Protein AF-A0A1H1DLA4-F1 (afdb_monomer_lite)

pLDDT: mean 94.84, std 5.48, range [63.84, 98.56]

Structure (mmCIF, N/CA/C/O backbone):
data_AF-A0A1H1DLA4-F1
#
_entry.id   AF-A0A1H1DLA4-F1
#
loop_
_atom_site.group_PDB
_atom_site.id
_atom_site.type_symbol
_atom_site.label_atom_id
_atom_site.label_alt_id
_atom_site.label_comp_id
_atom_site.label_asym_id
_atom_site.label_entity_id
_atom_site.label_seq_id
_atom_site.pdbx_PDB_ins_code
_atom_site.Cartn_x
_atom_site.Cartn_y
_atom_site.Cartn_z
_atom_site.occupancy
_atom_site.B_iso_or_equiv
_atom_site.auth_seq_id
_atom_site.auth_comp_id
_atom_site.auth_asym_id
_atom_site.auth_atom_id
_atom_site.pdbx_PDB_model_num
ATOM 1 N N . MET A 1 1 ? 21.923 -2.607 -23.463 1.00 63.84 1 MET A N 1
ATOM 2 C CA . MET A 1 1 ? 22.852 -2.264 -22.359 1.00 63.84 1 MET A CA 1
ATOM 3 C C . MET A 1 1 ? 22.381 -1.084 -21.506 1.00 63.84 1 MET A C 1
ATOM 5 O O . MET A 1 1 ? 22.012 -1.335 -20.372 1.00 63.84 1 MET A O 1
ATOM 9 N N . ALA A 1 2 ? 22.341 0.177 -21.968 1.00 81.81 2 ALA A N 1
ATOM 10 C CA . ALA A 1 2 ? 21.871 1.285 -21.106 1.00 81.81 2 ALA A CA 1
ATOM 11 C C . ALA A 1 2 ? 20.354 1.243 -20.804 1.00 81.81 2 ALA A C 1
ATOM 13 O O . ALA A 1 2 ? 19.932 1.580 -19.701 1.00 81.81 2 ALA A O 1
ATOM 14 N N . ALA A 1 3 ? 19.544 0.808 -21.777 1.00 83.31 3 ALA A N 1
ATOM 15 C CA . ALA A 1 3 ? 18.098 0.646 -21.613 1.00 83.31 3 ALA A CA 1
ATOM 16 C C . ALA A 1 3 ? 17.755 -0.471 -20.612 1.00 83.31 3 ALA A C 1
ATOM 18 O O . ALA A 1 3 ? 16.970 -0.232 -19.701 1.00 83.31 3 ALA A O 1
ATOM 19 N N . ASP A 1 4 ? 18.412 -1.628 -20.718 1.00 88.31 4 ASP A N 1
ATOM 20 C CA . ASP A 1 4 ? 18.204 -2.778 -19.820 1.00 88.31 4 ASP A CA 1
ATOM 21 C C . ASP A 1 4 ? 18.551 -2.429 -18.365 1.00 88.31 4 ASP A C 1
ATOM 23 O O . ASP A 1 4 ? 17.807 -2.759 -17.449 1.00 88.31 4 ASP A O 1
ATOM 27 N N . LEU A 1 5 ? 19.630 -1.665 -18.140 1.00 92.31 5 LEU A N 1
ATOM 28 C CA . LEU A 1 5 ? 19.993 -1.174 -16.803 1.00 92.31 5 LEU A CA 1
ATOM 29 C C . LEU A 1 5 ? 18.936 -0.234 -16.217 1.00 92.31 5 LEU A C 1
ATOM 31 O O . LEU A 1 5 ? 18.616 -0.324 -15.034 1.00 92.31 5 LEU A O 1
ATOM 35 N N . ARG A 1 6 ? 18.382 0.666 -17.038 1.00 94.31 6 ARG A N 1
ATOM 36 C CA . ARG A 1 6 ? 17.297 1.556 -16.610 1.00 94.31 6 ARG A CA 1
ATOM 37 C C . ARG A 1 6 ? 16.029 0.768 -16.297 1.00 94.31 6 ARG A C 1
ATOM 39 O O . ARG A 1 6 ? 15.348 1.076 -15.328 1.00 94.31 6 ARG A O 1
ATOM 46 N N . MET A 1 7 ? 15.723 -0.229 -17.117 1.00 95.19 7 MET A N 1
ATOM 47 C CA . MET A 1 7 ? 14.546 -1.069 -16.958 1.00 95.19 7 MET A CA 1
ATOM 48 C C . MET A 1 7 ? 14.639 -1.922 -15.685 1.00 95.19 7 MET A C 1
ATOM 50 O O . MET A 1 7 ? 13.690 -1.969 -14.906 1.00 95.19 7 MET A O 1
ATOM 54 N N . LYS A 1 8 ? 15.825 -2.471 -15.400 1.00 95.00 8 LYS A N 1
ATOM 55 C CA . LYS A 1 8 ? 16.138 -3.115 -14.123 1.00 95.00 8 LYS A CA 1
ATOM 56 C C . LYS A 1 8 ? 15.973 -2.175 -12.927 1.00 95.00 8 LYS A C 1
ATOM 58 O O . LYS A 1 8 ? 15.368 -2.563 -11.938 1.00 95.00 8 LYS A O 1
ATOM 63 N N . ALA A 1 9 ? 16.487 -0.947 -13.013 1.00 96.38 9 ALA A N 1
ATOM 64 C CA . ALA A 1 9 ? 16.355 0.019 -11.922 1.00 96.38 9 ALA A CA 1
ATOM 65 C C . ALA A 1 9 ? 14.880 0.328 -11.614 1.00 96.38 9 ALA A C 1
ATOM 67 O O . ALA A 1 9 ? 14.487 0.325 -10.456 1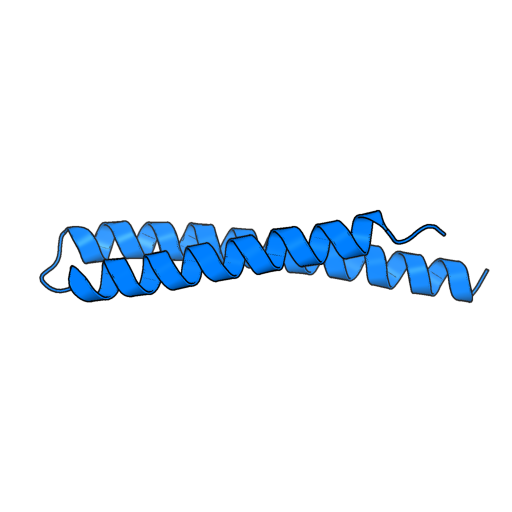.00 96.38 9 ALA A O 1
ATOM 68 N N . ILE A 1 10 ? 14.048 0.505 -12.647 1.00 96.50 10 ILE A N 1
ATOM 69 C CA . ILE A 1 10 ? 12.603 0.716 -12.475 1.00 96.50 10 ILE A CA 1
ATOM 70 C C . ILE A 1 10 ? 11.944 -0.505 -11.824 1.00 96.50 10 ILE A C 1
ATOM 72 O O . ILE A 1 10 ? 11.141 -0.340 -10.910 1.00 96.50 10 ILE A O 1
ATOM 76 N N . HIS A 1 11 ? 12.283 -1.721 -12.263 1.00 97.69 11 HIS A N 1
ATOM 77 C CA . HIS A 1 11 ? 11.810 -2.949 -11.618 1.00 97.69 11 HIS A CA 1
ATOM 78 C C . HIS A 1 11 ? 12.152 -2.962 -10.118 1.00 97.69 11 HIS A C 1
ATOM 80 O O . HIS A 1 11 ? 11.275 -3.188 -9.282 1.00 97.69 11 HIS A O 1
ATOM 86 N N . ASP A 1 12 ? 13.412 -2.688 -9.776 1.00 97.75 12 ASP A N 1
ATOM 87 C CA . ASP A 1 12 ? 13.895 -2.728 -8.394 1.00 97.75 12 ASP A CA 1
ATOM 88 C C . ASP A 1 12 ? 13.217 -1.641 -7.534 1.00 97.75 12 ASP A C 1
ATOM 90 O O . ASP A 1 12 ? 12.792 -1.922 -6.411 1.00 97.75 12 ASP A O 1
ATOM 94 N N . ASP A 1 13 ? 13.021 -0.437 -8.081 1.00 98.19 13 ASP A N 1
ATOM 95 C CA . ASP A 1 13 ? 12.321 0.671 -7.417 1.00 98.19 13 ASP A CA 1
ATOM 96 C C . ASP A 1 13 ? 10.844 0.343 -7.140 1.00 98.19 13 ASP A C 1
ATOM 98 O O . ASP A 1 13 ? 10.324 0.653 -6.062 1.00 98.19 13 ASP A O 1
ATOM 102 N N . LEU A 1 14 ? 10.153 -0.307 -8.085 1.00 98.25 14 LEU A N 1
ATOM 103 C CA . LEU A 1 14 ? 8.762 -0.740 -7.909 1.00 98.25 14 LEU A CA 1
ATOM 104 C C . LEU A 1 14 ? 8.642 -1.792 -6.800 1.00 98.25 14 LEU A C 1
ATOM 106 O O . LEU A 1 14 ? 7.768 -1.679 -5.938 1.00 98.25 14 LEU A O 1
ATOM 110 N N . GLN A 1 15 ? 9.544 -2.778 -6.779 1.00 98.31 15 GLN A N 1
ATOM 111 C CA . GLN A 1 15 ? 9.583 -3.808 -5.735 1.00 98.31 15 GLN A CA 1
ATOM 112 C C . GLN A 1 15 ? 9.896 -3.206 -4.357 1.00 98.31 15 GLN A C 1
ATOM 114 O O . GLN A 1 15 ? 9.245 -3.553 -3.367 1.00 98.31 15 GLN A O 1
ATOM 119 N N . ALA A 1 16 ? 10.849 -2.271 -4.287 1.00 98.44 16 ALA A N 1
ATOM 120 C CA . ALA A 1 16 ? 11.196 -1.572 -3.052 1.00 98.44 16 ALA A CA 1
ATOM 121 C C . ALA A 1 16 ? 10.020 -0.734 -2.530 1.00 98.44 16 ALA A C 1
ATOM 123 O O . ALA A 1 16 ? 9.642 -0.851 -1.364 1.00 98.44 16 ALA A O 1
ATOM 124 N N . THR A 1 17 ? 9.374 0.033 -3.411 1.00 98.38 17 THR A N 1
ATOM 125 C CA . THR A 1 17 ? 8.202 0.843 -3.055 1.00 98.38 17 THR A CA 1
ATOM 126 C C . THR A 1 17 ? 7.059 -0.040 -2.552 1.00 98.38 17 THR A C 1
ATOM 128 O O . THR A 1 17 ? 6.443 0.267 -1.532 1.00 98.38 17 THR A O 1
ATOM 131 N N . ALA A 1 18 ? 6.798 -1.177 -3.205 1.00 98.56 18 ALA A N 1
ATOM 132 C CA . ALA A 1 18 ? 5.800 -2.140 -2.748 1.00 98.56 18 ALA A CA 1
ATOM 133 C C . ALA A 1 18 ? 6.121 -2.672 -1.336 1.00 98.56 18 ALA A C 1
ATOM 135 O O . ALA A 1 18 ? 5.242 -2.717 -0.474 1.00 98.56 18 ALA A O 1
ATOM 136 N N . ALA A 1 19 ? 7.381 -3.016 -1.060 1.00 98.44 19 ALA A N 1
ATOM 137 C CA . ALA A 1 19 ? 7.804 -3.473 0.264 1.00 98.44 19 ALA A CA 1
ATOM 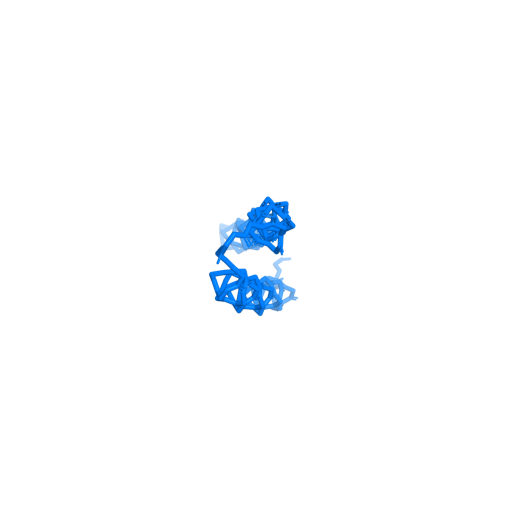138 C C . ALA A 1 19 ? 7.627 -2.395 1.355 1.00 98.44 19 ALA A C 1
ATOM 140 O O . ALA A 1 19 ? 7.216 -2.708 2.480 1.00 98.44 19 ALA A O 1
ATOM 141 N N . ASP A 1 20 ? 7.880 -1.127 1.025 1.00 98.50 20 ASP A N 1
ATOM 142 C CA . ASP A 1 20 ? 7.666 -0.001 1.936 1.00 98.50 20 ASP A CA 1
ATOM 143 C C . ASP A 1 20 ? 6.177 0.215 2.241 1.00 98.50 20 ASP A C 1
ATOM 145 O O . ASP A 1 20 ? 5.801 0.382 3.405 1.00 98.50 20 ASP A O 1
ATOM 149 N N . LEU A 1 21 ? 5.296 0.122 1.239 1.00 98.31 21 LEU A N 1
ATOM 150 C CA . LEU A 1 21 ? 3.846 0.219 1.454 1.00 98.31 21 LEU A CA 1
ATOM 151 C C . LEU A 1 21 ? 3.305 -0.938 2.310 1.00 98.31 21 LEU A C 1
ATOM 153 O O . LEU A 1 21 ? 2.423 -0.732 3.153 1.00 98.31 21 LEU A O 1
ATOM 157 N N . GLU A 1 22 ? 3.850 -2.148 2.167 1.00 98.12 22 GLU A N 1
ATOM 158 C CA . GLU A 1 22 ? 3.520 -3.263 3.060 1.00 98.12 22 GLU A CA 1
ATOM 159 C C . GLU A 1 22 ? 3.972 -3.004 4.497 1.00 98.12 22 GLU A C 1
ATOM 161 O O . GLU A 1 22 ? 3.264 -3.362 5.443 1.00 98.12 22 GLU A O 1
ATOM 166 N N . ARG A 1 23 ? 5.141 -2.381 4.683 1.00 97.75 23 ARG A N 1
ATOM 167 C CA . ARG A 1 23 ? 5.625 -1.994 6.011 1.00 97.75 23 ARG A CA 1
ATOM 168 C C . ARG A 1 23 ? 4.691 -0.977 6.655 1.00 97.75 23 ARG A C 1
ATOM 170 O O . ARG A 1 23 ? 4.234 -1.222 7.768 1.00 97.75 23 ARG A O 1
ATOM 177 N N . VAL A 1 24 ? 4.329 0.082 5.932 1.00 97.50 24 VAL A N 1
ATOM 178 C CA . VAL A 1 24 ? 3.356 1.080 6.405 1.00 97.50 24 VAL A CA 1
ATOM 179 C C . VAL A 1 24 ? 2.021 0.416 6.750 1.00 97.50 24 VAL A C 1
ATOM 181 O O . VAL A 1 24 ? 1.446 0.688 7.801 1.00 97.50 24 VAL A O 1
ATOM 184 N N . SER A 1 25 ? 1.548 -0.517 5.921 1.00 97.00 25 SER A N 1
ATOM 185 C CA . SER A 1 25 ? 0.309 -1.264 6.180 1.00 97.00 25 SER A CA 1
ATOM 186 C C . SER A 1 25 ? 0.367 -2.077 7.477 1.00 97.00 25 SER A C 1
ATOM 188 O O . SER A 1 25 ? -0.617 -2.131 8.219 1.00 97.00 25 SER A O 1
ATOM 190 N N . ARG A 1 26 ? 1.511 -2.707 7.778 1.00 96.19 26 ARG A N 1
ATOM 191 C CA . ARG A 1 26 ? 1.722 -3.436 9.041 1.00 96.19 26 ARG A CA 1
ATOM 192 C C . ARG A 1 26 ? 1.719 -2.494 10.242 1.00 96.19 26 ARG A C 1
ATOM 194 O O . ARG A 1 26 ? 1.051 -2.797 11.229 1.00 96.19 26 ARG A O 1
ATOM 201 N N . ASP A 1 27 ? 2.392 -1.353 10.133 1.00 96.25 27 ASP A N 1
ATOM 202 C CA . ASP A 1 27 ? 2.456 -0.355 11.204 1.00 96.25 27 ASP A CA 1
ATOM 203 C C . ASP A 1 27 ? 1.058 0.218 11.503 1.00 96.25 27 ASP A C 1
ATOM 205 O O . ASP A 1 27 ? 0.623 0.265 12.658 1.00 96.25 27 ASP A O 1
ATOM 209 N N . LEU A 1 28 ? 0.285 0.535 10.458 1.00 96.31 28 LEU A N 1
ATOM 210 C CA . LEU A 1 28 ? -1.108 0.974 10.584 1.00 96.31 28 LEU A CA 1
ATOM 211 C C . LEU A 1 28 ? -2.001 -0.087 11.231 1.00 96.31 28 LEU A C 1
ATOM 213 O O . LEU A 1 28 ? -2.912 0.253 11.985 1.00 96.31 28 LEU A O 1
ATOM 217 N N . ARG A 1 29 ? -1.740 -1.377 10.997 1.00 94.62 29 ARG A N 1
ATOM 218 C CA . ARG A 1 29 ? -2.507 -2.462 11.623 1.00 94.62 29 ARG A CA 1
ATOM 219 C C . ARG A 1 29 ? -2.306 -2.509 13.138 1.00 94.62 29 ARG A C 1
ATOM 221 O O . ARG A 1 29 ? -3.257 -2.794 13.862 1.00 94.62 29 ARG A O 1
ATOM 228 N N . GLY A 1 30 ? -1.108 -2.176 13.621 1.00 92.31 30 GLY A N 1
ATOM 229 C CA . GLY A 1 30 ? -0.860 -1.965 15.049 1.00 92.31 30 GLY A CA 1
ATOM 230 C C . GLY A 1 30 ? -1.695 -0.810 15.611 1.00 92.31 30 GLY A C 1
ATOM 231 O O . GLY A 1 30 ? -2.280 -0.927 16.687 1.00 92.31 30 GLY A O 1
ATOM 232 N N . HIS A 1 31 ? -1.831 0.275 14.846 1.00 93.44 31 HIS A N 1
ATOM 233 C CA . HIS A 1 31 ? -2.657 1.416 15.238 1.00 93.44 31 HIS A CA 1
ATOM 234 C C . HIS A 1 31 ? -4.160 1.093 15.249 1.00 93.44 31 HIS A C 1
ATOM 236 O O . HIS A 1 31 ? -4.866 1.501 16.166 1.00 93.44 31 HIS A O 1
ATOM 242 N N . VAL A 1 32 ? -4.648 0.291 14.297 1.00 96.25 32 VAL A N 1
ATOM 243 C CA . VAL A 1 32 ? -6.036 -0.207 14.289 1.00 96.25 32 VAL A CA 1
ATOM 244 C C . VAL A 1 32 ? -6.365 -0.942 15.584 1.00 96.25 32 VAL A C 1
ATOM 246 O O . VAL A 1 32 ? -7.412 -0.683 16.168 1.00 96.25 32 VAL A O 1
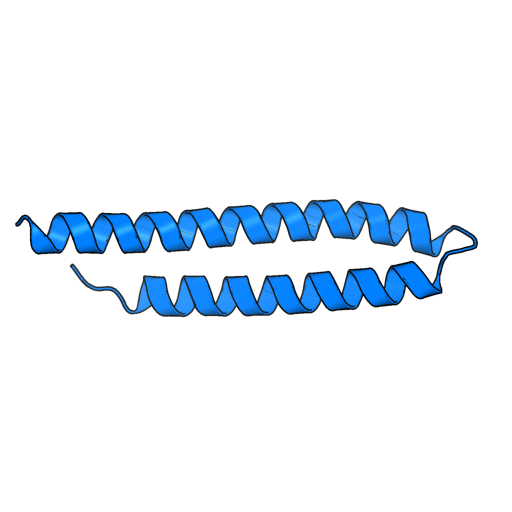ATOM 249 N N . LEU A 1 33 ? -5.477 -1.824 16.055 1.00 9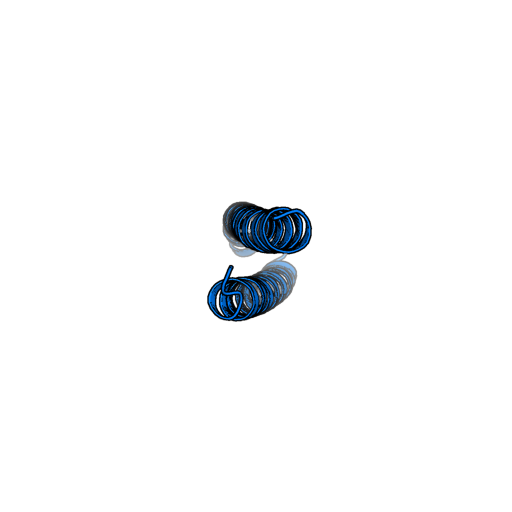3.12 33 LEU A N 1
ATOM 250 C CA . LEU A 1 33 ? -5.692 -2.562 17.305 1.00 93.12 33 LEU A CA 1
ATOM 251 C C . LEU A 1 33 ? -5.846 -1.613 18.498 1.00 93.12 33 LEU A C 1
ATOM 253 O O . LEU A 1 33 ? -6.731 -1.804 19.328 1.00 93.12 33 LEU A O 1
ATOM 257 N N . TYR A 1 34 ? -5.031 -0.558 18.556 1.00 93.81 34 TYR A N 1
ATOM 258 C CA . TYR A 1 34 ? -5.178 0.481 19.572 1.00 93.81 34 TYR A CA 1
ATOM 259 C C . TYR A 1 34 ? -6.536 1.197 19.465 1.00 93.81 34 TYR A C 1
ATOM 261 O O . TYR A 1 34 ? -7.257 1.304 20.457 1.00 93.81 34 TYR A O 1
ATOM 269 N N . LEU A 1 35 ? -6.919 1.635 18.260 1.00 94.50 35 LEU A N 1
ATOM 270 C CA . LEU A 1 35 ? -8.166 2.368 18.026 1.00 94.50 35 LEU A CA 1
ATOM 271 C C . LEU A 1 35 ? -9.411 1.526 18.348 1.00 94.50 35 LEU A C 1
ATOM 273 O O . LEU A 1 35 ? -10.346 2.039 18.962 1.00 94.50 35 LEU A O 1
ATOM 277 N N . GLN A 1 36 ? -9.399 0.229 18.025 1.00 92.75 36 GLN A N 1
ATOM 278 C CA . GLN A 1 36 ? -10.488 -0.713 18.324 1.00 92.75 36 GLN A CA 1
ATOM 279 C C . GLN A 1 36 ? -10.785 -0.848 19.825 1.00 92.75 36 GLN A C 1
ATOM 281 O O . GLN A 1 36 ? -11.934 -1.074 20.208 1.00 92.75 36 GLN A O 1
ATOM 286 N N . HIS A 1 37 ? -9.772 -0.681 20.675 1.00 93.44 37 HIS A N 1
ATOM 287 C CA . HIS A 1 37 ? -9.908 -0.732 22.132 1.00 93.44 37 HIS A CA 1
ATOM 288 C C . HIS A 1 37 ? -10.075 0.649 22.782 1.00 93.44 37 HIS A C 1
ATOM 290 O O . HIS A 1 37 ? -10.092 0.761 24.007 1.00 93.44 37 HIS A O 1
ATOM 296 N N . SER A 1 38 ? -10.221 1.698 21.974 1.00 93.19 38 SER A N 1
ATOM 297 C CA . SER A 1 38 ? -10.453 3.070 22.421 1.00 93.19 38 SER A CA 1
ATOM 298 C C . SER A 1 38 ? -11.880 3.531 22.091 1.00 93.19 38 SER A C 1
ATOM 300 O O . SER A 1 38 ? -12.679 2.786 21.528 1.00 93.19 38 SER A O 1
ATOM 302 N N . VAL A 1 39 ? -12.199 4.791 22.400 1.00 91.06 39 VAL A N 1
ATOM 303 C CA . VAL A 1 39 ? -13.445 5.444 21.952 1.00 91.06 39 VAL A CA 1
ATOM 304 C C . VAL A 1 39 ? -13.476 5.691 20.428 1.00 91.06 39 VAL A C 1
ATOM 306 O O . VAL A 1 39 ? -14.533 5.944 19.860 1.00 91.06 39 VAL A O 1
ATOM 309 N N . HIS A 1 40 ? -12.335 5.557 19.745 1.00 93.75 40 HIS A N 1
ATOM 310 C CA . HIS A 1 40 ? -12.130 5.858 18.324 1.00 93.75 40 HIS A CA 1
ATOM 311 C C . HIS A 1 40 ? -12.340 4.648 17.396 1.00 93.75 40 HIS A C 1
ATOM 313 O O . HIS A 1 40 ? -11.619 4.453 16.418 1.00 93.75 40 HIS A O 1
ATOM 319 N N . GLN A 1 41 ? -13.335 3.803 17.675 1.00 91.06 41 GLN A N 1
ATOM 320 C CA . GLN A 1 41 ? -13.589 2.599 16.867 1.00 91.06 41 GLN A CA 1
ATOM 321 C C . GLN A 1 41 ? -13.945 2.916 15.406 1.00 91.06 41 GLN A C 1
ATOM 323 O O . GLN A 1 41 ? -13.603 2.143 14.513 1.00 91.06 41 GLN A O 1
ATOM 328 N N . ALA A 1 42 ? -14.599 4.053 15.150 1.00 93.00 42 ALA A N 1
ATOM 329 C CA . ALA A 1 42 ? -14.898 4.510 13.792 1.00 93.00 42 ALA A CA 1
ATOM 330 C C . ALA A 1 42 ? -13.613 4.786 12.990 1.00 93.00 42 ALA A C 1
ATOM 332 O O . ALA A 1 42 ? -13.486 4.336 11.851 1.00 93.00 42 ALA A O 1
ATOM 333 N N . ASP A 1 43 ? -12.624 5.422 13.621 1.00 94.06 43 ASP A N 1
ATOM 334 C CA . ASP A 1 43 ? -11.327 5.723 13.006 1.00 94.06 43 ASP A CA 1
ATOM 335 C C . ASP A 1 43 ? -10.576 4.424 12.665 1.00 94.06 43 ASP A C 1
ATOM 337 O O . ASP A 1 43 ? -9.887 4.336 11.648 1.00 94.06 43 ASP A O 1
ATOM 341 N N . ALA A 1 44 ? -10.769 3.360 13.455 1.00 95.44 44 ALA A N 1
ATOM 342 C CA . ALA A 1 44 ? -10.217 2.043 13.149 1.00 95.44 44 ALA A CA 1
ATOM 343 C C . ALA A 1 44 ? -10.739 1.481 11.812 1.00 95.44 44 ALA A C 1
ATOM 345 O O . ALA A 1 44 ? -9.977 0.860 11.069 1.00 95.44 44 ALA A O 1
ATOM 346 N N . VAL A 1 45 ? -12.019 1.707 11.486 1.00 95.12 45 VAL A N 1
ATOM 347 C CA . VAL A 1 45 ? -12.619 1.283 10.207 1.00 95.12 45 VAL A CA 1
ATOM 348 C C . VAL A 1 45 ? -12.027 2.075 9.046 1.00 95.12 45 VAL A C 1
ATOM 350 O O . VAL A 1 45 ? -11.695 1.496 8.011 1.00 95.12 45 VAL A O 1
ATOM 353 N N . GLU A 1 46 ? -11.831 3.381 9.223 1.00 96.25 46 GLU A N 1
ATOM 354 C CA . GLU A 1 46 ? -11.193 4.216 8.207 1.00 96.25 46 GLU A CA 1
ATOM 355 C C . GLU A 1 46 ? -9.754 3.756 7.928 1.00 96.25 46 GLU A C 1
ATOM 357 O O . GLU A 1 46 ? -9.368 3.560 6.773 1.00 96.25 46 GLU A O 1
ATOM 362 N N . VAL A 1 47 ? -8.964 3.514 8.979 1.00 96.69 47 VAL A N 1
ATOM 363 C CA . VAL A 1 47 ? -7.581 3.039 8.838 1.00 96.69 47 VAL A CA 1
ATOM 364 C C . VAL A 1 47 ? -7.536 1.655 8.183 1.00 96.69 47 VAL A C 1
ATOM 366 O O . VAL A 1 47 ? -6.676 1.417 7.335 1.00 96.69 47 VAL A O 1
ATOM 369 N N . LEU A 1 48 ? -8.482 0.760 8.487 1.00 97.12 48 LEU A N 1
ATOM 370 C CA . LEU A 1 48 ? -8.621 -0.517 7.776 1.00 97.12 48 LEU A CA 1
ATOM 371 C C . LEU A 1 48 ? -8.880 -0.319 6.274 1.00 97.12 48 LEU A C 1
ATOM 373 O O . LEU A 1 48 ? -8.287 -1.028 5.460 1.00 97.12 48 LEU A O 1
ATOM 377 N N . GLY A 1 49 ? -9.703 0.664 5.900 1.00 97.25 49 GLY A N 1
ATOM 378 C CA . GLY A 1 49 ? -9.913 1.046 4.502 1.00 97.25 49 GLY A CA 1
ATOM 379 C C . GLY A 1 49 ? -8.626 1.523 3.823 1.00 97.25 49 GLY A C 1
ATOM 380 O O . GLY A 1 49 ? -8.312 1.096 2.712 1.00 97.25 49 GLY A O 1
ATOM 381 N N . ARG A 1 50 ? -7.822 2.338 4.517 1.00 97.00 50 ARG A N 1
ATOM 382 C CA . ARG A 1 50 ? -6.510 2.785 4.017 1.00 97.00 50 ARG A CA 1
ATOM 383 C C . ARG A 1 50 ? -5.540 1.615 3.829 1.00 97.00 50 ARG A C 1
ATOM 385 O O . ARG A 1 50 ? -4.874 1.550 2.802 1.00 97.00 50 ARG A O 1
ATOM 392 N N . ILE A 1 51 ? -5.498 0.664 4.766 1.00 98.00 51 ILE A N 1
ATOM 393 C CA . ILE A 1 51 ? -4.688 -0.563 4.643 1.00 98.00 51 ILE A CA 1
ATOM 394 C C . ILE A 1 51 ? -5.112 -1.382 3.416 1.00 98.00 51 ILE A C 1
ATOM 396 O O . ILE A 1 51 ? -4.255 -1.886 2.693 1.00 98.00 51 ILE A O 1
ATOM 400 N N . ALA A 1 52 ? -6.417 -1.507 3.159 1.00 97.94 52 ALA A N 1
ATOM 401 C CA . ALA A 1 52 ? -6.907 -2.205 1.974 1.00 97.94 52 ALA A CA 1
ATOM 402 C C . ALA A 1 52 ? -6.448 -1.515 0.678 1.00 97.94 52 ALA A C 1
ATOM 404 O O . ALA A 1 52 ? -5.956 -2.191 -0.222 1.00 97.94 52 ALA A O 1
ATOM 405 N N . GLY A 1 53 ? -6.525 -0.181 0.617 1.00 97.75 53 GLY A N 1
ATOM 406 C CA . GLY A 1 53 ? -6.025 0.595 -0.521 1.00 97.75 53 GLY A CA 1
ATOM 407 C C . GLY A 1 53 ? -4.519 0.429 -0.746 1.00 97.75 53 GLY A C 1
ATOM 408 O O . GLY A 1 53 ? -4.091 0.195 -1.872 1.00 97.75 53 GLY A O 1
ATOM 409 N N . LEU A 1 54 ? -3.720 0.463 0.327 1.00 97.88 54 LEU A N 1
ATOM 410 C CA . LEU A 1 54 ? -2.277 0.214 0.242 1.00 97.88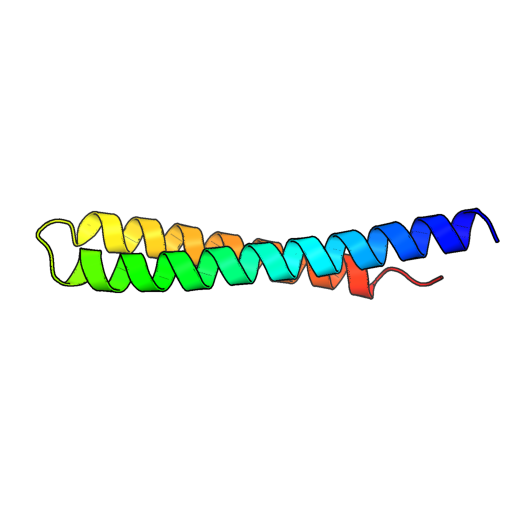 54 LEU A CA 1
ATOM 411 C C . LEU A 1 54 ? -1.969 -1.181 -0.303 1.00 97.88 54 LEU A C 1
ATOM 413 O O . LEU A 1 54 ? -1.069 -1.325 -1.126 1.00 97.88 54 LEU A O 1
ATOM 417 N N . LYS A 1 55 ? -2.729 -2.198 0.114 1.00 97.88 55 LYS A N 1
ATOM 418 C CA . LYS A 1 55 ? -2.573 -3.554 -0.414 1.00 97.88 55 LYS A CA 1
ATOM 419 C C . LYS A 1 55 ? -2.839 -3.608 -1.922 1.00 97.88 55 LYS A C 1
ATOM 421 O O . LYS A 1 55 ? -2.044 -4.202 -2.636 1.00 97.88 55 LYS A O 1
ATOM 426 N N . THR A 1 56 ? -3.894 -2.954 -2.408 1.00 98.25 56 THR A N 1
ATOM 427 C CA . THR A 1 56 ? -4.152 -2.856 -3.853 1.00 98.25 56 THR A CA 1
ATOM 428 C C . THR A 1 56 ? -2.988 -2.189 -4.582 1.00 98.25 56 THR A C 1
ATOM 430 O O . THR A 1 56 ? -2.510 -2.724 -5.574 1.00 98.25 56 THR A O 1
ATOM 433 N N . SER A 1 57 ? -2.458 -1.081 -4.053 1.00 98.19 57 SER A N 1
ATOM 434 C CA . SER A 1 57 ? -1.291 -0.420 -4.650 1.00 98.19 57 SER A CA 1
ATOM 435 C C . SER A 1 57 ? -0.044 -1.308 -4.675 1.00 98.19 57 SER A C 1
ATOM 437 O O . SER A 1 57 ? 0.710 -1.269 -5.640 1.00 98.19 57 SER A O 1
ATOM 439 N N . VAL A 1 58 ? 0.184 -2.120 -3.640 1.00 98.56 58 VAL A N 1
ATOM 440 C CA . VAL A 1 58 ? 1.278 -3.106 -3.607 1.00 98.56 58 VAL A CA 1
ATOM 441 C C . VAL A 1 58 ? 1.111 -4.151 -4.706 1.00 98.56 58 VAL A C 1
ATOM 443 O O . VAL A 1 58 ? 2.077 -4.443 -5.413 1.00 98.56 58 VAL A O 1
ATOM 446 N N . ASP A 1 59 ? -0.095 -4.700 -4.843 1.00 98.31 59 ASP A N 1
ATOM 447 C CA . ASP A 1 59 ? -0.405 -5.709 -5.856 1.00 98.31 59 ASP A CA 1
ATOM 448 C C . ASP A 1 59 ? -0.203 -5.129 -7.272 1.00 98.31 59 ASP A C 1
ATOM 450 O O . ASP A 1 59 ? 0.425 -5.773 -8.114 1.00 98.31 59 ASP A O 1
ATOM 454 N N . ASP A 1 60 ? -0.618 -3.879 -7.506 1.00 98.44 60 ASP A N 1
ATOM 455 C CA . ASP A 1 60 ? -0.409 -3.170 -8.775 1.00 98.44 60 ASP A CA 1
ATOM 456 C C . ASP A 1 60 ? 1.081 -2.926 -9.071 1.00 98.44 60 ASP A C 1
ATOM 458 O O . ASP A 1 60 ? 1.554 -3.211 -10.173 1.00 98.44 60 ASP A O 1
ATOM 462 N N . LEU A 1 61 ? 1.848 -2.423 -8.092 1.00 98.38 61 LEU A N 1
ATOM 463 C CA . LEU A 1 61 ? 3.284 -2.154 -8.252 1.00 98.38 61 LEU A CA 1
ATOM 464 C C . LEU A 1 61 ? 4.058 -3.428 -8.602 1.00 98.38 61 LEU A C 1
ATOM 466 O O . LEU A 1 61 ? 4.896 -3.411 -9.506 1.00 98.38 61 LEU A O 1
ATOM 470 N N . ARG A 1 62 ? 3.755 -4.535 -7.915 1.00 98.12 62 ARG A N 1
ATOM 471 C CA . ARG A 1 62 ? 4.360 -5.840 -8.201 1.00 98.12 62 ARG A CA 1
ATOM 472 C C . ARG A 1 62 ? 3.933 -6.373 -9.557 1.00 98.12 62 ARG A C 1
ATOM 474 O O . ARG A 1 62 ? 4.790 -6.823 -10.303 1.00 98.12 62 ARG A O 1
ATOM 481 N N . GLY A 1 63 ? 2.658 -6.243 -9.920 1.00 98.00 63 GLY A N 1
ATOM 482 C CA . GLY A 1 63 ? 2.177 -6.644 -11.242 1.00 98.00 63 GLY A CA 1
ATOM 483 C C . GLY A 1 63 ? 2.893 -5.911 -12.381 1.00 98.00 63 GLY A C 1
ATOM 484 O O . GLY A 1 63 ? 3.275 -6.530 -13.373 1.00 98.00 63 GLY A O 1
ATOM 485 N N . VAL A 1 64 ? 3.136 -4.605 -12.230 1.00 97.19 64 VAL A N 1
ATOM 486 C CA . VAL A 1 64 ? 3.924 -3.837 -13.205 1.00 97.19 64 VAL A CA 1
ATOM 487 C C . VAL A 1 64 ? 5.382 -4.289 -13.203 1.00 97.19 64 VAL A C 1
ATOM 489 O O . VAL A 1 64 ? 5.932 -4.519 -14.278 1.00 97.19 64 VAL A O 1
ATOM 492 N N . ALA A 1 65 ? 6.004 -4.458 -12.034 1.00 96.38 65 ALA A N 1
ATOM 493 C CA . ALA A 1 65 ? 7.381 -4.936 -11.942 1.00 96.38 65 ALA A CA 1
ATOM 494 C C . ALA A 1 65 ? 7.555 -6.309 -12.613 1.00 96.38 65 ALA A C 1
ATOM 496 O O . ALA A 1 65 ? 8.462 -6.480 -13.418 1.00 96.38 65 ALA A O 1
ATOM 497 N N . ASP A 1 66 ? 6.642 -7.249 -12.377 1.00 95.44 66 ASP A N 1
ATOM 498 C CA . ASP A 1 66 ? 6.688 -8.598 -12.950 1.00 95.44 66 ASP A CA 1
ATOM 499 C C . ASP A 1 66 ? 6.511 -8.600 -14.482 1.00 95.44 66 ASP A C 1
ATOM 501 O O . ASP A 1 66 ? 6.969 -9.517 -15.165 1.00 95.44 66 ASP A O 1
ATOM 505 N N . SER A 1 67 ? 5.875 -7.560 -15.039 1.00 96.19 67 SER A N 1
ATOM 506 C CA . SER A 1 67 ? 5.740 -7.364 -16.491 1.00 96.19 67 SER A CA 1
ATOM 507 C C . SER A 1 67 ? 7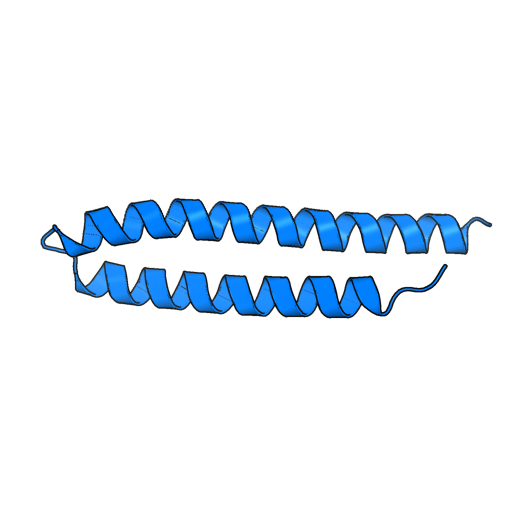.002 -6.806 -17.163 1.00 96.19 67 SER A C 1
ATOM 509 O O . SER A 1 67 ? 7.109 -6.802 -18.392 1.00 96.19 67 SER A O 1
ATOM 511 N N . ILE A 1 68 ? 7.958 -6.313 -16.371 1.00 92.94 68 ILE A N 1
ATOM 512 C CA . ILE A 1 68 ? 9.202 -5.742 -16.867 1.00 92.94 68 ILE A CA 1
ATOM 513 C C . ILE A 1 68 ? 10.216 -6.866 -17.128 1.00 92.94 68 ILE A C 1
ATOM 515 O O . ILE A 1 68 ? 10.730 -7.504 -16.211 1.00 92.94 68 ILE A O 1
ATOM 519 N N . HIS A 1 69 ? 10.557 -7.060 -18.403 1.00 85.06 69 HIS A N 1
ATOM 520 C CA . HIS A 1 69 ? 11.609 -7.973 -18.853 1.00 85.06 69 HIS A CA 1
ATOM 521 C C . HIS A 1 69 ? 12.794 -7.170 -19.407 1.00 85.06 69 HIS A C 1
ATOM 523 O O . HIS A 1 69 ? 12.591 -6.240 -20.193 1.00 85.06 69 HIS A O 1
ATOM 529 N N . TYR A 1 70 ? 14.017 -7.513 -18.999 1.00 77.88 70 TYR A N 1
ATOM 530 C CA . TYR A 1 70 ? 15.257 -6.828 -19.383 1.00 77.88 70 TYR A CA 1
ATOM 531 C C . TYR A 1 70 ? 16.432 -7.800 -19.510 1.00 77.88 70 TYR A C 1
ATOM 533 O O . TYR A 1 70 ? 16.353 -8.909 -18.933 1.00 77.88 70 TYR A O 1
#

Foldseek 3Di:
DVVLVVLVVLLVVLLVVLVVLVVVLVVLVVVLVVCCPDPNPVVSVVSVVVSVVSNVSSVVSNVVSVVRDD

Secondary structure (DSSP, 8-state):
-HHHHHHHHHHHHHHHHHHHHHHHHHHHHHHHHHHHTSS-HHHHHHHHHHHHHHHHHHHHHHHHHHH---

Sequence (70 aa):
MAADLRMKAIHDDLQATAADLERVSRDLRGHVLYLQHSVHQADAVEVLGRIAGLKTSVDDLRGVADSIHY

Radius of gyration: 16.41 Å; chains: 1; bounding box: 38×14×45 Å